Protein AF-A0A922VL59-F1 (afdb_monomer)

pLDDT: mean 87.84, std 12.14, range [37.62, 98.38]

Mean predicted aligned error: 6.05 Å

Sequence (144 aa):
MHRRPVGRARLLAGLAAVVIVAGSLLRWWSVGGRNGLPALSGNAFDGFGILVFFVALATVALITLPYATDRPVRADRWPAYAILAGTGWFAFIIRIVDLAALRAFQFDQPTEIFTSGPGLWVTGIGLVMLARAAYDVFREPPVR

Radius of gyration: 17.92 Å; Cα contacts (8 Å, |Δi|>4): 200; chains: 1; bounding box: 39×24×57 Å

Nearest PDB structures (foldseek):
  3x29-assembly2_C  TM=6.038E-01  e=2.897E-02  Mus musculus
  5b2g-assembly3_E  TM=4.962E-01  e=2.170E-01  Tequatrovirus T4
  5h5m-assembly1_A  TM=2.888E-01  e=7.463E+00  Caenorhabditis elegans
  3d24-assembly2_A  TM=1.803E-01  e=3.299E+00  Homo sapiens

Secondary structure (DSSP, 8-state):
-------HHHHHHHHHHHHHHHHHHS--EEE--STTPPPEEE-TTSGGGHHHHHHHHHHHHHHHHHHH-SS--TTSSHHHHHHHHHHHHHHHHHHHHHHHHTT----SSTTHHHHS-HHHHHHHHHHHHHHHHHHHHHHSPP--

Foldseek 3Di:
DPDDPQPPLLVLLLVLLVLLLVLQPDWAFWDDPPPPDDIDTDGLPPPLSVQLNVLSVVSVCLSCVPVVDPDDDPCVALVVLVVSLVSNVVSLVVVVVVCVVVVRPDDPDPCVNCVRGVSSVSNVVSSVSSNVSSVVRVPDPPDD

Solvent-accessible surface area (backbone atoms only — not comparable to full-atom values): 7610 Å² total; per-residue (Å²): 134,85,75,78,76,80,50,71,35,54,52,41,32,48,51,13,23,53,36,22,45,54,12,34,75,30,45,40,37,45,44,73,55,56,96,86,41,77,62,47,69,44,33,23,72,63,68,56,28,38,52,35,44,51,34,21,52,51,45,49,50,50,69,46,45,65,80,75,41,102,56,92,57,81,66,75,38,35,67,49,42,43,49,40,32,51,53,27,50,51,30,46,50,51,35,51,52,51,40,53,74,71,57,42,79,74,65,96,48,86,68,43,65,59,73,48,15,45,10,50,55,39,27,50,53,12,48,52,38,27,42,49,17,18,53,46,45,60,68,50,76,82,85,124

Structure (mmCIF, N/CA/C/O backbone):
data_AF-A0A922VL59-F1
#
_entry.id   AF-A0A922VL59-F1
#
loop_
_atom_site.group_PDB
_atom_site.id
_atom_site.type_symbol
_atom_site.label_atom_id
_atom_site.label_alt_id
_atom_site.label_comp_id
_atom_site.label_asym_id
_atom_site.label_entity_id
_atom_site.label_seq_id
_atom_site.pdbx_PDB_ins_code
_atom_site.Cartn_x
_atom_site.Cartn_y
_atom_site.Cartn_z
_atom_site.occupancy
_atom_site.B_iso_or_equiv
_atom_site.auth_seq_id
_atom_site.auth_comp_id
_atom_site.auth_asym_id
_atom_site.auth_atom_id
_atom_site.pdbx_PDB_model_num
ATOM 1 N N . MET A 1 1 ? 7.751 12.790 -31.982 1.00 40.81 1 MET A N 1
ATOM 2 C CA . MET A 1 1 ? 7.744 12.322 -30.577 1.00 40.81 1 MET A CA 1
ATOM 3 C C . MET A 1 1 ? 7.098 10.940 -30.506 1.00 40.81 1 MET A C 1
ATOM 5 O O . MET A 1 1 ? 5.881 10.845 -30.433 1.00 40.81 1 MET A O 1
ATOM 9 N N . HIS A 1 2 ? 7.882 9.863 -30.601 1.00 37.62 2 HIS A N 1
ATOM 10 C CA . HIS A 1 2 ? 7.368 8.501 -30.417 1.00 37.62 2 HIS A CA 1
ATOM 11 C C . HIS A 1 2 ? 7.293 8.220 -28.910 1.00 37.62 2 HIS A C 1
ATOM 13 O O . HIS A 1 2 ? 8.298 7.894 -28.280 1.00 37.62 2 HIS A O 1
ATOM 19 N N . ARG A 1 3 ? 6.114 8.424 -28.309 1.00 54.75 3 ARG A N 1
ATOM 20 C CA . ARG A 1 3 ? 5.861 8.024 -26.919 1.00 54.75 3 ARG A CA 1
ATOM 21 C C . ARG A 1 3 ? 5.964 6.500 -26.869 1.00 54.75 3 ARG A C 1
ATOM 23 O O . ARG A 1 3 ? 5.141 5.820 -27.475 1.00 54.75 3 ARG A O 1
ATOM 30 N N . ARG A 1 4 ? 6.989 5.960 -26.199 1.00 57.81 4 ARG A N 1
ATOM 31 C CA . ARG A 1 4 ? 7.049 4.517 -25.928 1.00 57.81 4 ARG A CA 1
ATOM 32 C C . ARG A 1 4 ? 5.774 4.140 -25.161 1.00 57.81 4 ARG A C 1
ATOM 34 O O . ARG A 1 4 ? 5.477 4.813 -24.173 1.00 57.81 4 ARG A O 1
ATOM 41 N N . PRO A 1 5 ? 5.001 3.138 -25.611 1.00 63.56 5 PRO A N 1
ATOM 42 C CA . PRO A 1 5 ? 3.785 2.744 -24.916 1.00 63.56 5 PRO A CA 1
ATOM 43 C C . PRO A 1 5 ? 4.135 2.317 -23.490 1.00 63.56 5 PRO A C 1
ATOM 45 O O . PRO A 1 5 ? 5.126 1.616 -23.264 1.00 63.56 5 PRO A O 1
ATOM 48 N N . VAL A 1 6 ? 3.336 2.767 -22.520 1.00 65.81 6 VAL A N 1
ATOM 49 C CA . VAL A 1 6 ? 3.480 2.344 -21.126 1.00 65.81 6 VAL A CA 1
ATOM 50 C C . VAL A 1 6 ? 3.250 0.831 -21.105 1.00 65.81 6 VAL A C 1
ATOM 52 O O . VAL A 1 6 ? 2.158 0.368 -21.434 1.00 65.81 6 VAL A O 1
ATOM 55 N N . GLY A 1 7 ? 4.280 0.054 -20.763 1.00 79.19 7 GLY A N 1
ATOM 56 C CA . GLY A 1 7 ? 4.149 -1.395 -20.625 1.00 79.19 7 GLY A CA 1
ATOM 57 C C . GLY A 1 7 ? 3.063 -1.742 -19.605 1.00 79.19 7 GLY A C 1
ATOM 58 O O . GLY A 1 7 ? 2.897 -1.041 -18.602 1.00 79.19 7 GLY A O 1
ATOM 59 N N . ARG A 1 8 ? 2.322 -2.830 -19.846 1.00 85.31 8 ARG A N 1
ATOM 60 C CA . ARG A 1 8 ? 1.225 -3.283 -18.971 1.00 85.31 8 ARG A CA 1
ATOM 61 C C . ARG A 1 8 ? 1.664 -3.399 -17.505 1.00 85.31 8 ARG A C 1
ATOM 63 O O . ARG A 1 8 ? 0.891 -3.048 -16.617 1.00 85.31 8 ARG A O 1
ATOM 70 N N . ALA A 1 9 ? 2.904 -3.824 -17.257 1.00 87.31 9 ALA A N 1
ATOM 71 C CA . ALA A 1 9 ? 3.461 -3.937 -15.913 1.00 87.31 9 ALA A CA 1
ATOM 72 C C . ALA A 1 9 ? 3.592 -2.572 -15.207 1.00 87.31 9 ALA A C 1
ATOM 74 O O . ALA A 1 9 ? 3.216 -2.439 -14.043 1.00 87.31 9 ALA A O 1
ATOM 75 N N . ARG A 1 10 ? 4.028 -1.523 -15.922 1.00 89.44 10 ARG A N 1
ATOM 76 C CA . ARG A 1 10 ? 4.120 -0.157 -15.373 1.00 89.44 10 ARG A CA 1
ATOM 77 C C . ARG A 1 10 ? 2.745 0.462 -15.110 1.00 89.44 10 ARG A C 1
ATOM 79 O O . ARG A 1 10 ? 2.592 1.188 -14.132 1.00 89.44 10 ARG A O 1
ATOM 86 N N . LEU A 1 11 ? 1.736 0.146 -15.928 1.00 91.56 11 LEU A N 1
ATOM 87 C CA . LEU A 1 11 ? 0.349 0.546 -15.648 1.00 91.56 11 LEU A CA 1
ATOM 88 C C . LEU A 1 11 ? -0.173 -0.103 -14.362 1.00 91.56 11 LEU A C 1
ATOM 90 O O . LEU A 1 11 ? -0.781 0.581 -13.541 1.00 91.56 11 LEU A O 1
ATOM 94 N N . LEU A 1 12 ? 0.105 -1.395 -14.157 1.00 94.44 12 LEU A N 1
ATOM 95 C CA . LEU A 1 12 ? -0.262 -2.085 -12.921 1.00 94.44 12 LEU A CA 1
ATOM 96 C C . LEU A 1 12 ? 0.453 -1.485 -11.703 1.00 94.44 12 LEU A C 1
ATOM 98 O O . LEU A 1 12 ? -0.190 -1.287 -10.677 1.00 94.44 12 LEU A O 1
ATOM 102 N N . ALA A 1 13 ? 1.740 -1.140 -11.820 1.00 94.00 13 ALA A N 1
ATOM 103 C CA . ALA A 1 13 ? 2.484 -0.455 -10.759 1.00 94.00 13 ALA A CA 1
ATOM 104 C C . ALA A 1 13 ? 1.888 0.926 -10.428 1.00 94.00 13 ALA A C 1
ATOM 106 O O . ALA A 1 13 ? 1.747 1.275 -9.258 1.00 94.00 13 ALA A O 1
ATOM 107 N N . GLY A 1 14 ? 1.485 1.696 -11.444 1.00 95.44 14 GLY A N 1
ATOM 108 C CA . GLY A 1 14 ? 0.796 2.974 -11.247 1.00 95.44 14 GLY A CA 1
ATOM 109 C C . GLY A 1 14 ? -0.551 2.812 -10.54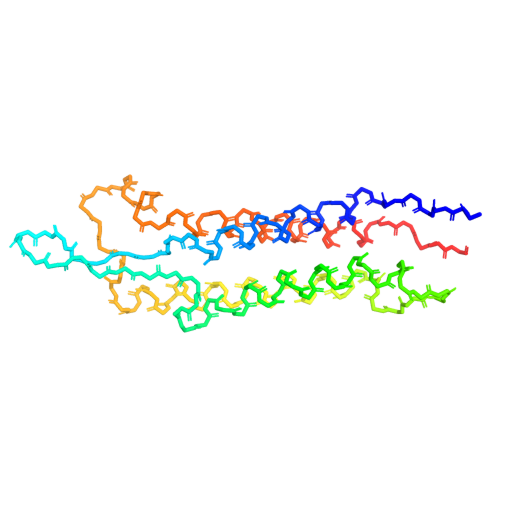5 1.00 95.44 14 GLY A C 1
ATOM 110 O O . GLY A 1 14 ? -0.836 3.528 -9.587 1.00 95.44 14 GLY A O 1
ATOM 111 N N . LEU A 1 15 ? -1.353 1.827 -10.959 1.00 97.19 15 LEU A N 1
ATOM 112 C CA . LEU A 1 15 ? -2.622 1.517 -10.301 1.00 97.19 15 LEU A CA 1
ATOM 113 C C . LEU A 1 15 ? -2.402 1.063 -8.850 1.00 97.19 15 LEU A C 1
ATOM 115 O O . LEU A 1 15 ? -3.107 1.520 -7.955 1.00 97.19 15 LEU A O 1
ATOM 119 N N . ALA A 1 16 ? -1.393 0.224 -8.606 1.00 97.25 16 ALA A N 1
ATOM 120 C CA . ALA A 1 16 ? -1.000 -0.198 -7.267 1.00 97.25 16 ALA A CA 1
ATOM 121 C C . ALA A 1 16 ? -0.662 1.006 -6.378 1.00 97.25 16 ALA A C 1
ATOM 123 O O . ALA A 1 16 ? -1.159 1.095 -5.260 1.00 97.25 16 ALA A O 1
ATOM 124 N N . ALA A 1 17 ? 0.114 1.968 -6.888 1.00 97.69 17 ALA A N 1
ATOM 125 C CA . ALA A 1 17 ? 0.453 3.176 -6.145 1.00 97.69 17 ALA A CA 1
ATOM 126 C C . ALA A 1 17 ? -0.789 4.007 -5.778 1.00 97.69 17 ALA A C 1
ATOM 128 O O . ALA A 1 17 ? -0.911 4.440 -4.635 1.00 97.69 17 ALA A O 1
ATOM 129 N N . VAL A 1 18 ? -1.742 4.174 -6.703 1.00 98.00 18 VAL A N 1
ATOM 130 C CA . VAL A 1 18 ? -3.016 4.868 -6.424 1.00 98.00 18 VAL A CA 1
ATOM 131 C C . VAL A 1 18 ? -3.811 4.149 -5.334 1.00 98.00 18 VAL A C 1
ATOM 133 O O . VAL A 1 18 ? -4.294 4.791 -4.402 1.00 98.00 18 VAL A O 1
ATOM 136 N N . VAL A 1 19 ? -3.914 2.820 -5.417 1.00 98.25 19 VAL A N 1
ATOM 137 C CA . VAL A 1 19 ? -4.618 2.004 -4.418 1.00 98.25 19 VAL A CA 1
ATOM 138 C C . VAL A 1 19 ? -3.947 2.118 -3.047 1.00 98.25 19 VAL A C 1
ATOM 140 O O . VAL A 1 19 ? -4.638 2.311 -2.051 1.00 98.25 19 VAL A O 1
ATOM 143 N N . ILE A 1 20 ? -2.614 2.072 -2.982 1.00 98.38 20 ILE A N 1
ATOM 144 C CA . ILE A 1 20 ? -1.869 2.245 -1.729 1.00 98.38 20 ILE A CA 1
ATOM 145 C C . ILE A 1 20 ? -2.107 3.637 -1.140 1.00 98.38 20 ILE A C 1
ATOM 147 O O . ILE A 1 20 ? -2.378 3.746 0.054 1.00 98.38 20 ILE A O 1
ATOM 151 N N . VAL A 1 21 ? -2.041 4.701 -1.948 1.00 98.12 21 VAL A N 1
ATOM 152 C CA . VAL A 1 21 ? -2.323 6.069 -1.482 1.00 98.12 21 VAL A CA 1
ATOM 153 C C . VAL A 1 21 ? -3.736 6.154 -0.914 1.00 98.12 21 VAL A C 1
ATOM 155 O O . VAL A 1 21 ? -3.899 6.601 0.219 1.00 98.12 21 VAL A O 1
ATOM 158 N N . ALA A 1 22 ? -4.743 5.664 -1.642 1.00 97.88 22 ALA A N 1
ATOM 159 C CA . ALA A 1 22 ? -6.121 5.642 -1.161 1.00 97.88 22 ALA A CA 1
ATOM 160 C C . ALA A 1 22 ? -6.243 4.868 0.163 1.00 97.88 22 ALA A C 1
ATOM 162 O O . ALA A 1 22 ? -6.793 5.384 1.133 1.00 97.88 22 ALA A O 1
ATOM 163 N N . GLY A 1 23 ? -5.655 3.671 0.240 1.00 97.06 23 GLY A N 1
ATOM 164 C CA . GLY A 1 23 ? -5.616 2.863 1.458 1.00 97.06 23 GLY A CA 1
ATOM 165 C C . GLY A 1 23 ? -4.900 3.545 2.624 1.00 97.06 23 GLY A C 1
ATOM 166 O O . GLY A 1 23 ? -5.299 3.354 3.769 1.00 97.06 23 GLY A O 1
ATOM 167 N N . SER A 1 24 ? -3.900 4.385 2.350 1.00 97.19 24 SER A N 1
ATOM 168 C CA . SER A 1 24 ? -3.121 5.092 3.375 1.00 97.19 24 SER A CA 1
ATOM 169 C C . SER A 1 24 ? -3.901 6.234 4.031 1.00 97.19 24 SER A C 1
ATOM 171 O O . SER A 1 24 ? -3.705 6.516 5.212 1.00 97.19 24 SER A O 1
ATOM 173 N N . LEU A 1 25 ? -4.797 6.878 3.275 1.00 96.62 25 LEU A N 1
ATOM 174 C CA . LEU A 1 25 ? -5.670 7.947 3.770 1.00 96.62 25 LEU A CA 1
ATOM 175 C C . LEU A 1 25 ? -6.848 7.404 4.591 1.00 96.62 25 LEU A C 1
ATOM 177 O O . LEU A 1 25 ? -7.359 8.090 5.478 1.00 96.62 25 LEU A O 1
ATOM 181 N N . LEU A 1 26 ? -7.290 6.182 4.286 1.00 95.62 26 LEU A N 1
ATOM 182 C CA . LEU A 1 26 ? -8.385 5.518 4.983 1.00 95.62 26 LEU A CA 1
ATOM 183 C C . LEU A 1 26 ? -7.989 5.102 6.403 1.00 95.62 26 LEU A C 1
ATOM 185 O O . LEU A 1 26 ? -6.819 4.938 6.735 1.00 95.62 26 LEU A O 1
ATOM 189 N N . ARG A 1 27 ? -8.997 4.876 7.247 1.00 94.19 27 ARG A N 1
ATOM 190 C CA . ARG A 1 27 ? -8.801 4.396 8.618 1.00 94.19 27 ARG A CA 1
ATOM 191 C C . ARG A 1 27 ? -8.153 3.009 8.623 1.00 94.19 27 ARG A C 1
ATOM 193 O O . ARG A 1 27 ? -8.647 2.093 7.967 1.00 94.19 27 ARG A O 1
ATOM 200 N N . TRP A 1 28 ? -7.068 2.857 9.376 1.00 93.75 28 TRP A N 1
ATOM 201 C CA . TRP A 1 28 ? -6.366 1.582 9.578 1.00 93.75 28 TRP A CA 1
ATOM 202 C C . TRP A 1 28 ? -6.794 0.899 10.868 1.00 93.75 28 TRP A C 1
ATOM 204 O O . TRP A 1 28 ? -6.835 -0.325 10.926 1.00 93.75 28 TRP A O 1
ATOM 214 N N . TRP A 1 29 ? -7.126 1.682 11.890 1.00 91.12 29 TRP A N 1
ATOM 215 C CA . TRP A 1 29 ? -7.534 1.162 13.184 1.00 91.12 29 TRP A CA 1
ATOM 216 C C . TRP A 1 29 ? -8.521 2.108 13.865 1.00 91.12 29 TRP A C 1
ATOM 218 O O . TRP A 1 29 ? -8.552 3.314 13.599 1.00 91.12 29 TRP A O 1
ATOM 228 N N . SER A 1 30 ? -9.327 1.542 14.757 1.00 88.62 30 SER A N 1
ATOM 229 C CA . SER A 1 30 ? -10.241 2.263 15.632 1.00 88.62 30 SER A CA 1
ATOM 230 C C . SER A 1 30 ? -10.323 1.515 16.956 1.00 88.62 30 SER A C 1
ATOM 232 O O . SER A 1 30 ? -10.482 0.299 16.942 1.00 88.62 30 SER A O 1
ATOM 234 N N . VAL A 1 31 ? -10.246 2.221 18.080 1.00 85.25 31 VAL A N 1
ATOM 235 C CA . VAL A 1 31 ? -10.427 1.667 19.428 1.00 85.25 31 VAL A CA 1
ATOM 236 C C . VAL A 1 31 ? -11.388 2.562 20.205 1.00 85.25 31 VAL A C 1
ATOM 238 O O . VAL A 1 31 ? -11.387 3.781 20.042 1.00 85.25 31 VAL A O 1
ATOM 241 N N . GLY A 1 32 ? -12.206 1.973 21.074 1.00 79.75 32 GLY A N 1
ATOM 242 C CA . GLY A 1 32 ? -13.214 2.713 21.833 1.00 79.75 32 GLY A CA 1
ATOM 243 C C . GLY A 1 32 ? -14.484 2.971 21.020 1.00 79.75 32 GLY A C 1
ATOM 244 O O . GLY A 1 32 ? -14.772 2.260 20.061 1.00 79.75 32 GLY A O 1
ATOM 245 N N . GLY A 1 33 ? -15.288 3.954 21.433 1.00 76.06 33 GLY A N 1
ATOM 246 C CA . GLY A 1 33 ? -16.622 4.183 20.857 1.00 76.06 33 GLY A CA 1
ATOM 247 C C . GLY A 1 33 ? -17.726 3.309 21.461 1.00 76.06 33 GLY A C 1
ATOM 248 O O . GLY A 1 33 ? -18.872 3.380 21.027 1.00 76.06 33 GLY A O 1
ATOM 249 N N . ARG A 1 34 ? -17.394 2.489 22.467 1.00 72.56 34 ARG A N 1
ATOM 250 C CA . ARG A 1 34 ? -18.332 1.641 23.216 1.00 72.56 34 ARG A CA 1
ATOM 251 C C . ARG A 1 34 ? -18.545 2.207 24.621 1.00 72.56 34 ARG A C 1
ATOM 253 O O . ARG A 1 34 ? -17.651 2.840 25.180 1.00 72.56 34 ARG A O 1
ATOM 260 N N . ASN A 1 35 ? -19.732 1.985 25.186 1.00 70.88 35 ASN A N 1
ATOM 261 C CA . ASN A 1 35 ? -20.115 2.418 26.540 1.00 70.88 35 ASN A CA 1
ATOM 262 C C . ASN A 1 35 ? -19.974 3.935 26.799 1.00 70.88 35 ASN A C 1
ATOM 264 O O . ASN A 1 35 ? -19.668 4.349 27.912 1.00 70.88 35 ASN A O 1
ATOM 268 N N . GLY A 1 36 ? -20.174 4.769 25.771 1.00 76.25 36 GLY A N 1
ATOM 269 C CA . GLY A 1 36 ? -20.109 6.234 25.884 1.00 76.25 36 GLY A CA 1
ATOM 270 C C . GLY A 1 36 ? -18.696 6.832 25.876 1.00 76.25 36 GLY A C 1
ATOM 271 O O . GLY A 1 36 ? -18.559 8.049 25.980 1.00 76.25 36 GLY A O 1
ATOM 272 N N . LEU A 1 37 ? -17.648 6.013 25.722 1.00 78.81 37 LEU A N 1
ATOM 273 C CA . LEU A 1 37 ? -16.275 6.497 25.563 1.00 78.81 37 LEU A CA 1
ATOM 274 C C . LEU A 1 37 ? -16.017 6.955 24.116 1.00 78.81 37 LEU A C 1
ATOM 276 O O . LEU A 1 37 ? -16.470 6.287 23.182 1.00 78.81 37 LEU A O 1
ATOM 280 N N . PRO A 1 38 ? -15.262 8.047 23.899 1.00 82.81 38 PRO A N 1
ATOM 281 C CA . PRO A 1 38 ? -14.935 8.520 22.558 1.00 82.81 38 PRO A CA 1
ATOM 282 C C . PRO A 1 38 ? -14.121 7.478 21.780 1.00 82.81 38 PRO A C 1
ATOM 284 O O . PRO A 1 38 ? -13.256 6.796 22.331 1.00 82.81 38 PRO A O 1
ATOM 287 N N . ALA A 1 39 ? -14.409 7.350 20.484 1.00 86.44 39 ALA A N 1
ATOM 288 C CA . ALA A 1 39 ? -13.642 6.494 19.588 1.00 86.44 39 ALA A CA 1
ATOM 289 C C . ALA A 1 39 ? -12.337 7.192 19.182 1.00 86.44 39 ALA A C 1
ATOM 291 O O . ALA A 1 39 ? -12.358 8.303 18.652 1.00 86.44 39 ALA A O 1
ATOM 292 N N . LEU A 1 40 ? -11.212 6.517 19.398 1.00 89.31 40 LEU A N 1
ATOM 293 C CA . LEU A 1 40 ? -9.918 6.881 18.835 1.00 89.31 40 LEU A CA 1
ATOM 294 C C . LEU A 1 40 ? -9.727 6.119 17.531 1.00 89.31 40 LEU A C 1
ATOM 296 O O . LEU A 1 40 ? -10.077 4.945 17.431 1.00 89.31 40 LEU A O 1
ATOM 300 N N . SER A 1 41 ? -9.181 6.780 16.520 1.00 91.19 41 SER A N 1
ATOM 301 C CA . SER A 1 41 ? -8.905 6.144 15.238 1.00 91.19 41 SER A CA 1
ATOM 302 C C . SER A 1 41 ? -7.716 6.789 14.561 1.00 91.19 41 SER A C 1
ATOM 304 O O . SER A 1 41 ? -7.446 7.967 14.791 1.00 91.19 41 SER A O 1
ATOM 306 N N . GLY A 1 42 ? -7.069 6.024 13.693 1.00 93.25 42 GLY A N 1
ATOM 307 C CA . GLY A 1 42 ? -5.888 6.464 12.973 1.00 93.25 42 GLY A CA 1
ATOM 308 C C . GLY A 1 42 ? -5.744 5.795 11.614 1.00 93.25 42 GLY A C 1
ATOM 309 O O . GLY A 1 42 ? -6.510 4.892 11.253 1.00 93.25 42 GLY A O 1
ATOM 310 N N . ASN A 1 43 ? -4.765 6.250 10.842 1.00 95.12 43 ASN A N 1
ATOM 311 C CA . ASN A 1 43 ? -4.492 5.778 9.482 1.00 95.12 43 ASN A CA 1
ATOM 312 C C . ASN A 1 43 ? -3.012 5.395 9.316 1.00 95.12 43 ASN A C 1
ATOM 314 O O . ASN A 1 43 ? -2.319 5.118 10.299 1.00 95.12 43 ASN A O 1
ATOM 318 N N . ALA A 1 44 ? -2.531 5.332 8.072 1.00 94.06 44 ALA A N 1
ATOM 319 C CA . ALA A 1 44 ? -1.149 4.963 7.787 1.00 94.06 44 ALA A CA 1
ATOM 320 C C . ALA A 1 44 ? -0.124 5.925 8.401 1.00 94.06 44 ALA A C 1
ATOM 322 O O . ALA A 1 44 ? 0.989 5.503 8.694 1.00 94.06 44 ALA A O 1
ATOM 323 N N . PHE A 1 45 ? -0.466 7.199 8.595 1.00 95.69 45 PHE A N 1
ATOM 324 C CA . PHE A 1 45 ? 0.493 8.213 9.044 1.00 95.69 45 PHE A CA 1
ATOM 325 C C . PHE A 1 45 ? 0.829 8.121 10.532 1.00 95.69 45 PHE A C 1
ATOM 327 O O . PHE A 1 45 ? 1.803 8.726 10.976 1.00 95.69 45 PHE A O 1
ATOM 334 N N . ASP A 1 46 ? 0.085 7.317 11.287 1.00 91.69 46 ASP A N 1
ATOM 335 C CA . ASP A 1 46 ? 0.429 7.009 12.665 1.00 91.69 46 ASP A CA 1
ATOM 336 C C . ASP A 1 46 ? 1.520 5.929 12.692 1.00 91.69 46 ASP A C 1
ATOM 338 O O . ASP A 1 46 ? 1.255 4.746 12.475 1.00 91.69 46 ASP A O 1
ATOM 342 N N . GLY A 1 47 ? 2.766 6.324 12.958 1.00 89.25 47 GLY A N 1
ATOM 343 C CA . GLY A 1 47 ? 3.899 5.406 13.121 1.00 89.25 47 GLY A CA 1
ATOM 344 C C . GLY A 1 47 ? 4.468 4.870 11.801 1.00 89.25 47 GLY A C 1
ATOM 345 O O . GLY A 1 47 ? 4.636 5.605 10.831 1.00 89.25 47 GLY A O 1
ATOM 346 N N . PHE A 1 48 ? 4.808 3.577 11.757 1.00 89.81 48 PHE A N 1
ATOM 347 C CA . PHE A 1 48 ? 5.532 2.973 10.624 1.00 89.81 48 PHE A CA 1
ATOM 348 C C . PHE A 1 48 ? 4.709 2.809 9.335 1.00 89.81 48 PHE A C 1
ATOM 350 O O . PHE A 1 48 ? 5.289 2.549 8.278 1.00 89.81 48 PHE A O 1
ATOM 357 N N . GLY A 1 49 ? 3.384 2.990 9.379 1.00 90.38 49 GLY A N 1
ATOM 358 C CA . GLY A 1 49 ? 2.529 2.878 8.190 1.00 90.38 49 GLY A CA 1
ATOM 359 C C . GLY A 1 49 ? 2.876 3.895 7.092 1.00 90.38 49 GLY A C 1
ATOM 360 O O . GLY A 1 49 ? 2.691 3.607 5.909 1.00 90.38 49 GLY A O 1
ATOM 361 N N . ILE A 1 50 ? 3.476 5.036 7.455 1.00 96.56 50 ILE A N 1
ATOM 362 C CA . ILE A 1 50 ? 3.858 6.108 6.526 1.00 96.56 50 ILE A CA 1
ATOM 363 C C . ILE A 1 50 ? 4.860 5.639 5.465 1.00 96.56 50 ILE A C 1
ATOM 365 O O . ILE A 1 50 ? 4.877 6.144 4.343 1.00 96.56 50 ILE A O 1
ATOM 369 N N . LEU A 1 51 ? 5.672 4.629 5.782 1.00 97.25 51 LEU A N 1
ATOM 370 C CA . LEU A 1 51 ? 6.629 4.061 4.835 1.00 97.25 51 LEU A CA 1
ATOM 371 C C . LEU A 1 51 ? 5.928 3.444 3.621 1.00 97.25 51 LEU A C 1
ATOM 373 O O . LEU A 1 51 ? 6.451 3.517 2.512 1.00 97.25 51 LEU A O 1
ATOM 377 N N . VAL A 1 52 ? 4.724 2.895 3.799 1.00 97.06 52 VAL A N 1
ATOM 378 C CA . VAL A 1 52 ? 3.939 2.324 2.698 1.00 97.06 52 VAL A CA 1
ATOM 379 C C . VAL A 1 52 ? 3.453 3.426 1.748 1.00 97.06 52 VAL A C 1
ATOM 381 O O . VAL A 1 52 ? 3.493 3.262 0.527 1.00 97.06 52 VAL A O 1
ATOM 384 N N . PHE A 1 53 ? 3.101 4.596 2.288 1.00 97.56 53 PHE A N 1
ATOM 385 C CA . PHE A 1 53 ? 2.796 5.783 1.490 1.00 97.56 53 PHE A CA 1
ATOM 386 C C . PHE A 1 53 ? 4.024 6.273 0.705 1.00 97.56 53 PHE A C 1
ATOM 388 O O . PHE A 1 53 ? 3.926 6.527 -0.496 1.00 97.56 53 PHE A O 1
ATOM 395 N N . PHE A 1 54 ? 5.206 6.325 1.330 1.00 98.12 54 PHE A N 1
ATOM 396 C CA . PHE A 1 54 ? 6.441 6.675 0.619 1.00 98.12 54 PHE A CA 1
ATOM 397 C C . PHE A 1 54 ? 6.807 5.671 -0.476 1.00 98.12 54 PHE A C 1
ATOM 399 O O . PHE A 1 54 ? 7.275 6.080 -1.536 1.00 98.12 54 PHE A O 1
ATOM 406 N N . VAL A 1 55 ? 6.544 4.378 -0.274 1.00 98.06 55 VAL A N 1
AT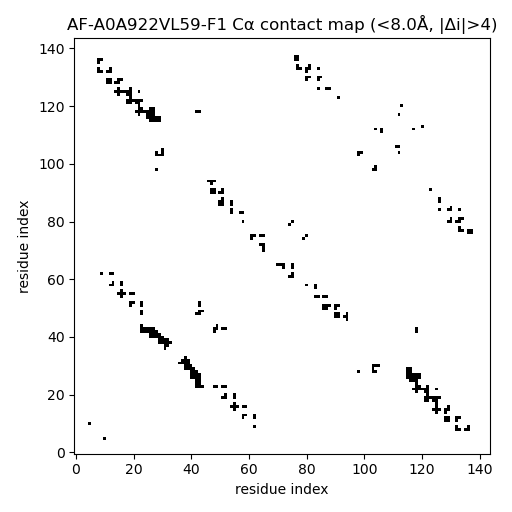OM 407 C CA . VAL A 1 55 ? 6.705 3.354 -1.316 1.00 98.06 55 VAL A CA 1
ATOM 408 C C . VAL A 1 55 ? 5.796 3.637 -2.514 1.00 98.06 55 VAL A C 1
ATOM 410 O O . VAL A 1 55 ? 6.244 3.526 -3.658 1.00 98.06 55 VAL A O 1
ATOM 413 N N . ALA A 1 56 ? 4.549 4.054 -2.287 1.00 97.69 56 ALA A N 1
ATOM 414 C CA . ALA A 1 56 ? 3.655 4.444 -3.375 1.00 97.69 56 ALA A CA 1
ATOM 415 C C . ALA A 1 56 ? 4.173 5.677 -4.128 1.00 97.69 56 ALA A C 1
ATOM 417 O O . ALA A 1 56 ? 4.232 5.657 -5.357 1.00 97.69 56 ALA A O 1
ATOM 418 N N . LEU A 1 57 ? 4.627 6.712 -3.415 1.00 97.38 57 LEU A N 1
ATOM 419 C CA . LEU A 1 57 ? 5.224 7.897 -4.040 1.00 97.38 57 LEU A CA 1
ATOM 420 C C . LEU A 1 57 ? 6.488 7.558 -4.836 1.00 97.38 57 LEU A C 1
ATOM 422 O O . LEU A 1 57 ? 6.641 8.005 -5.971 1.00 97.38 57 LEU A O 1
ATOM 426 N N . ALA A 1 58 ? 7.367 6.725 -4.279 1.00 96.44 58 ALA A N 1
ATOM 427 C CA . ALA A 1 58 ? 8.561 6.251 -4.964 1.00 96.44 58 ALA A CA 1
ATOM 428 C C . ALA A 1 58 ? 8.208 5.421 -6.206 1.00 96.44 58 ALA A C 1
ATOM 430 O O . ALA A 1 58 ? 8.876 5.541 -7.229 1.00 96.44 58 ALA A O 1
ATOM 431 N N . THR A 1 59 ? 7.126 4.639 -6.159 1.00 95.38 59 THR A N 1
ATOM 432 C CA . THR A 1 59 ? 6.612 3.907 -7.325 1.00 95.38 59 THR A CA 1
ATOM 433 C C . THR A 1 59 ? 6.136 4.872 -8.411 1.00 95.38 59 THR A C 1
ATOM 435 O O . THR A 1 59 ? 6.508 4.702 -9.570 1.00 95.38 59 THR A O 1
ATOM 438 N N . VAL A 1 60 ? 5.379 5.920 -8.056 1.00 94.19 60 VAL A N 1
ATOM 439 C CA . VAL A 1 60 ? 4.961 6.975 -9.002 1.00 94.19 60 VAL A CA 1
ATOM 440 C C . VAL A 1 60 ? 6.177 7.684 -9.605 1.00 94.19 60 VAL A C 1
ATOM 442 O O . VAL A 1 60 ? 6.246 7.889 -10.819 1.00 94.19 60 VAL A O 1
ATOM 445 N N . ALA A 1 61 ? 7.172 8.018 -8.785 1.00 92.06 61 ALA A N 1
ATOM 446 C CA . ALA A 1 61 ? 8.414 8.614 -9.263 1.00 92.06 61 ALA A CA 1
ATOM 447 C C . ALA A 1 61 ? 9.137 7.673 -10.241 1.00 92.06 61 ALA A C 1
ATOM 449 O O . ALA A 1 61 ? 9.570 8.098 -11.308 1.00 92.06 61 ALA A O 1
ATOM 450 N N . LEU A 1 62 ? 9.198 6.377 -9.930 1.00 90.38 62 LEU A N 1
ATOM 451 C CA . LEU A 1 62 ? 9.874 5.386 -10.758 1.00 90.38 62 LEU A CA 1
ATOM 452 C C . LEU A 1 62 ? 9.213 5.215 -12.130 1.00 90.38 62 LEU A C 1
ATOM 454 O O . LEU A 1 62 ? 9.916 5.177 -13.137 1.00 90.38 62 LEU A O 1
ATOM 458 N N . ILE A 1 63 ? 7.878 5.164 -12.189 1.00 89.44 63 ILE A N 1
ATOM 459 C CA . ILE A 1 63 ? 7.154 5.024 -13.464 1.00 89.44 63 ILE A CA 1
ATOM 460 C C . ILE A 1 63 ? 7.187 6.301 -14.309 1.00 89.44 63 ILE A C 1
ATOM 462 O O . ILE A 1 63 ? 7.062 6.221 -15.530 1.00 89.44 63 ILE A O 1
ATOM 466 N N . THR A 1 64 ? 7.328 7.475 -13.685 1.00 87.44 64 THR A N 1
ATOM 467 C CA . THR A 1 64 ? 7.387 8.766 -14.393 1.00 87.44 64 THR A CA 1
ATOM 468 C C . THR A 1 64 ? 8.800 9.088 -14.883 1.00 87.44 64 THR A C 1
ATOM 470 O O . THR A 1 64 ? 8.951 9.780 -15.889 1.00 87.44 64 THR A O 1
ATOM 473 N N . LEU A 1 65 ? 9.830 8.523 -14.247 1.00 85.31 65 LEU A N 1
ATOM 474 C CA . LEU A 1 65 ? 11.241 8.770 -14.546 1.00 85.31 65 LEU A CA 1
ATOM 475 C C . LEU A 1 65 ? 11.630 8.588 -16.029 1.00 85.31 65 LEU A C 1
ATOM 477 O O . LEU A 1 65 ? 12.287 9.481 -16.564 1.00 85.31 65 LEU A O 1
ATOM 481 N N . PRO A 1 66 ? 11.202 7.527 -16.748 1.00 78.69 66 PRO A N 1
ATOM 482 C CA . PRO A 1 66 ? 11.534 7.351 -18.165 1.00 78.69 66 PRO A CA 1
ATOM 483 C C . PRO A 1 66 ? 10.939 8.429 -19.077 1.00 78.69 66 PRO A C 1
ATOM 485 O O . PRO A 1 66 ? 11.421 8.614 -20.189 1.00 78.69 66 PRO A O 1
ATOM 488 N N . TYR A 1 67 ? 9.885 9.119 -18.635 1.00 77.19 67 TYR A N 1
ATOM 489 C CA . TYR A 1 67 ? 9.264 10.214 -19.384 1.00 77.19 67 TYR A CA 1
ATOM 490 C C . TYR A 1 67 ? 9.924 11.564 -19.101 1.00 77.19 67 TYR A C 1
ATOM 492 O O . TYR A 1 67 ? 9.744 12.496 -19.879 1.00 77.19 67 TYR A O 1
ATOM 500 N N . ALA A 1 68 ? 10.677 11.671 -18.005 1.00 82.19 68 ALA A N 1
ATOM 501 C CA . ALA A 1 68 ? 11.368 12.890 -17.603 1.00 82.19 68 ALA A CA 1
ATOM 502 C C . ALA A 1 68 ? 12.796 12.994 -18.167 1.00 82.19 68 ALA A C 1
ATOM 504 O O . ALA A 1 68 ? 13.412 14.053 -18.072 1.00 82.19 68 ALA A O 1
ATOM 505 N N . THR A 1 69 ? 13.346 11.911 -18.727 1.00 79.31 69 THR A N 1
ATOM 506 C CA . THR A 1 69 ? 14.739 11.868 -19.194 1.00 79.31 69 THR A CA 1
ATOM 507 C C . THR A 1 69 ? 14.849 11.278 -20.596 1.00 79.31 69 THR A C 1
ATOM 509 O O . THR A 1 69 ? 14.255 10.239 -20.870 1.00 79.31 69 THR A O 1
ATOM 512 N N . ASP A 1 70 ? 15.711 11.842 -21.444 1.00 72.06 70 ASP A N 1
ATOM 513 C CA . ASP A 1 70 ? 15.976 11.318 -22.796 1.00 72.06 70 ASP A CA 1
ATOM 514 C C . ASP A 1 70 ? 16.833 10.034 -22.821 1.00 72.06 70 ASP A C 1
ATOM 516 O O . ASP A 1 70 ? 17.049 9.437 -23.877 1.00 72.06 70 ASP A O 1
ATOM 520 N N . ARG A 1 71 ? 17.357 9.593 -21.667 1.00 67.75 71 ARG A N 1
ATOM 521 C CA . ARG A 1 71 ? 18.270 8.444 -21.550 1.00 67.75 71 ARG A CA 1
ATOM 522 C C . ARG A 1 71 ? 17.636 7.302 -20.751 1.00 67.75 71 ARG A C 1
ATOM 524 O O . ARG A 1 71 ? 16.907 7.556 -19.800 1.00 67.75 71 ARG A O 1
ATOM 531 N N . PRO A 1 72 ? 17.938 6.030 -21.071 1.00 65.06 72 PRO A N 1
ATOM 532 C CA . PRO A 1 72 ? 17.430 4.900 -20.301 1.00 65.06 72 PRO A CA 1
ATOM 533 C C . PRO A 1 72 ? 17.988 4.922 -18.870 1.00 65.06 72 PRO A C 1
ATOM 535 O O . PRO A 1 72 ? 19.200 4.838 -18.660 1.00 65.06 72 PRO A O 1
ATOM 538 N N . VAL A 1 73 ? 17.101 5.008 -17.877 1.00 72.31 73 VAL A N 1
ATOM 539 C CA . VAL A 1 73 ? 17.486 5.066 -16.463 1.00 72.31 73 VAL A CA 1
ATOM 540 C C . VAL A 1 73 ? 17.593 3.658 -15.882 1.00 72.31 73 VAL A C 1
ATOM 542 O O . VAL A 1 73 ? 16.655 2.869 -15.950 1.00 72.31 73 VAL A O 1
ATOM 545 N N . ARG A 1 74 ? 18.740 3.332 -15.268 1.00 66.25 74 ARG A N 1
ATOM 546 C CA . ARG A 1 74 ? 18.987 2.011 -14.650 1.00 66.25 74 ARG A CA 1
ATOM 547 C C . ARG A 1 74 ? 18.006 1.662 -13.529 1.00 66.25 74 ARG A C 1
ATOM 549 O O . ARG A 1 74 ? 17.815 0.478 -13.272 1.00 66.25 74 ARG A O 1
ATOM 556 N N . ALA A 1 75 ? 17.427 2.668 -12.874 1.00 69.69 75 ALA A N 1
ATOM 557 C CA . ALA A 1 75 ? 16.463 2.476 -11.799 1.00 69.69 75 ALA A CA 1
ATOM 558 C C . ALA A 1 75 ? 15.153 1.846 -12.293 1.00 69.69 75 ALA A C 1
ATOM 560 O O . ALA A 1 75 ? 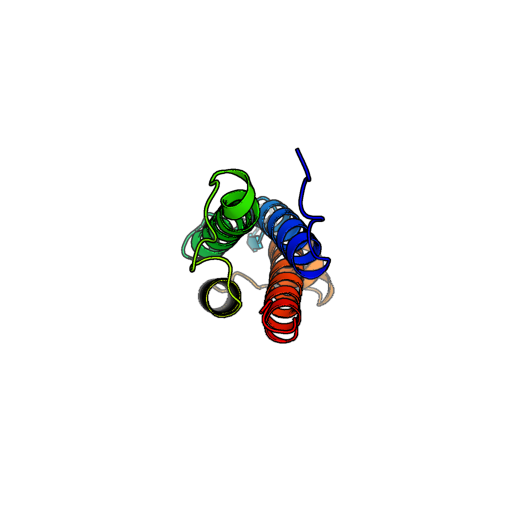14.562 1.072 -11.557 1.00 69.69 75 ALA A O 1
ATOM 561 N N . ASP A 1 76 ? 14.728 2.078 -13.539 1.00 73.38 76 ASP A N 1
ATOM 562 C CA . ASP A 1 76 ? 13.494 1.504 -14.101 1.00 73.38 76 ASP A CA 1
ATOM 563 C C . ASP A 1 76 ? 13.697 0.044 -14.555 1.00 73.38 76 ASP A C 1
ATOM 565 O O . ASP A 1 76 ? 13.477 -0.343 -15.701 1.00 73.38 76 ASP A O 1
ATOM 569 N N . ARG A 1 77 ? 14.211 -0.775 -13.637 1.00 82.50 77 ARG A N 1
ATOM 570 C CA . ARG A 1 77 ? 14.425 -2.212 -13.791 1.00 82.50 77 ARG A CA 1
ATOM 571 C C . ARG A 1 77 ? 13.702 -2.945 -12.675 1.00 82.50 77 ARG A C 1
ATOM 573 O O . ARG A 1 77 ? 13.477 -2.392 -11.599 1.00 82.50 77 ARG A O 1
ATOM 580 N N . TRP A 1 78 ? 13.423 -4.226 -12.907 1.00 87.62 78 TRP A N 1
ATOM 581 C CA . TRP A 1 78 ? 12.738 -5.090 -11.945 1.00 87.62 78 TRP A CA 1
ATOM 582 C C . TRP A 1 78 ? 13.271 -5.011 -10.496 1.00 87.62 78 TRP A C 1
ATOM 584 O O . TRP A 1 78 ? 12.430 -5.030 -9.597 1.00 87.62 78 TRP A O 1
ATOM 594 N N . PRO A 1 79 ? 14.589 -4.846 -10.209 1.00 91.19 79 PRO A N 1
ATOM 595 C CA . PRO A 1 79 ? 15.061 -4.803 -8.828 1.00 91.19 79 PRO A CA 1
ATOM 596 C C . PRO A 1 79 ? 14.507 -3.609 -8.052 1.00 91.19 79 PRO A C 1
ATOM 598 O O . PRO A 1 79 ? 14.235 -3.745 -6.868 1.00 91.19 79 PRO A O 1
ATOM 601 N N . ALA A 1 80 ? 14.293 -2.455 -8.694 1.00 92.31 80 ALA A N 1
ATOM 602 C CA . ALA A 1 80 ? 13.745 -1.289 -8.007 1.00 92.31 80 ALA A CA 1
ATOM 603 C C . ALA A 1 80 ? 12.291 -1.524 -7.581 1.00 92.31 80 ALA A C 1
ATOM 605 O O . ALA A 1 80 ? 11.947 -1.284 -6.427 1.00 92.31 80 ALA A O 1
ATOM 606 N N . TYR A 1 81 ? 11.460 -2.076 -8.470 1.00 92.75 81 TYR A N 1
ATOM 607 C CA . TYR A 1 81 ? 10.085 -2.453 -8.131 1.00 92.75 81 TYR A CA 1
ATOM 608 C C . TYR A 1 81 ? 10.046 -3.545 -7.052 1.00 92.75 81 TYR A C 1
ATOM 610 O O . TYR A 1 81 ? 9.211 -3.484 -6.153 1.00 92.75 81 TYR A O 1
ATOM 618 N N . ALA A 1 82 ? 10.966 -4.515 -7.098 1.00 94.94 82 ALA A N 1
ATOM 619 C CA . ALA A 1 82 ? 11.066 -5.569 -6.089 1.00 94.94 82 ALA A CA 1
ATOM 620 C C . ALA A 1 82 ? 11.490 -5.027 -4.715 1.00 94.94 82 ALA A C 1
ATOM 622 O O . ALA A 1 82 ? 10.907 -5.417 -3.706 1.00 94.94 82 ALA A O 1
ATOM 623 N N . ILE A 1 83 ? 12.455 -4.101 -4.670 1.00 96.12 83 ILE A N 1
ATOM 624 C CA . ILE A 1 83 ? 12.864 -3.417 -3.437 1.00 96.12 83 ILE A CA 1
ATOM 625 C C . ILE A 1 83 ? 11.680 -2.635 -2.867 1.00 96.12 83 ILE A C 1
ATOM 627 O O . ILE A 1 83 ? 11.359 -2.809 -1.698 1.00 96.12 83 ILE A O 1
ATOM 631 N N . LEU A 1 84 ? 10.979 -1.847 -3.689 1.00 96.56 84 LEU A N 1
ATOM 632 C CA . LEU A 1 84 ? 9.797 -1.097 -3.254 1.00 96.56 84 LEU A CA 1
ATOM 633 C C . LEU A 1 84 ? 8.694 -2.015 -2.713 1.00 96.56 84 LEU A C 1
ATOM 635 O O . LEU A 1 84 ? 8.160 -1.755 -1.636 1.00 96.56 84 LEU A O 1
ATOM 639 N N . ALA A 1 85 ? 8.390 -3.114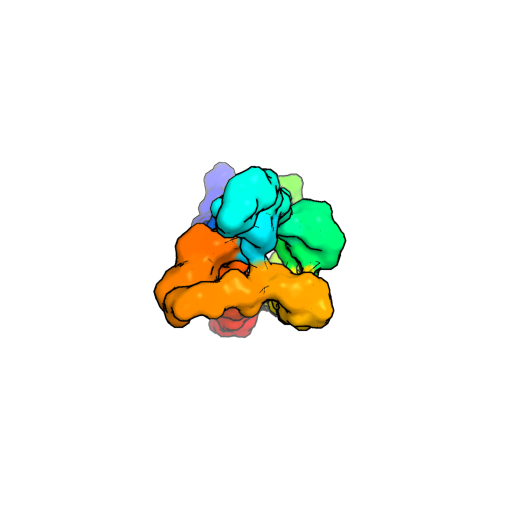 -3.409 1.00 96.88 85 ALA A N 1
ATOM 640 C CA . ALA A 1 85 ? 7.421 -4.102 -2.943 1.00 96.88 85 ALA A CA 1
ATOM 641 C C . ALA A 1 85 ? 7.852 -4.737 -1.609 1.00 96.88 85 ALA A C 1
ATOM 643 O O . ALA A 1 85 ? 7.044 -4.828 -0.686 1.00 96.88 85 ALA A O 1
ATOM 644 N N . GLY A 1 86 ? 9.122 -5.133 -1.487 1.00 97.62 86 GLY A N 1
ATOM 645 C CA . GLY A 1 86 ? 9.679 -5.717 -0.268 1.00 97.62 86 GLY A CA 1
ATOM 646 C C . GLY A 1 86 ? 9.642 -4.749 0.914 1.00 97.62 86 GLY A C 1
ATOM 647 O O . GLY A 1 86 ? 9.152 -5.105 1.982 1.00 97.62 86 GLY A O 1
ATOM 648 N N . THR A 1 87 ? 10.084 -3.504 0.716 1.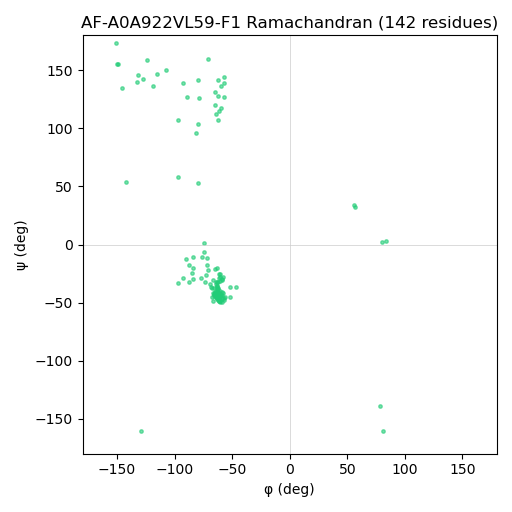00 97.69 87 THR A N 1
ATOM 649 C CA . THR A 1 87 ? 10.023 -2.446 1.733 1.00 97.69 87 THR A CA 1
ATOM 650 C C . THR A 1 87 ? 8.582 -2.141 2.138 1.00 97.69 87 THR A C 1
ATOM 652 O O . THR A 1 87 ? 8.304 -2.011 3.329 1.00 97.69 87 THR A O 1
ATOM 655 N N . GLY A 1 88 ? 7.654 -2.080 1.177 1.00 97.38 88 GLY A N 1
ATOM 656 C CA . GLY A 1 88 ? 6.233 -1.855 1.440 1.00 97.38 88 GLY A CA 1
ATOM 657 C C . GLY A 1 88 ? 5.618 -2.957 2.300 1.00 97.38 88 GLY A C 1
ATOM 658 O O . GLY A 1 88 ? 4.996 -2.662 3.318 1.00 97.38 88 GLY A O 1
ATOM 659 N N . TRP A 1 89 ? 5.852 -4.225 1.949 1.00 98.12 89 TRP A N 1
ATOM 660 C CA . TRP A 1 89 ? 5.398 -5.366 2.749 1.00 98.12 89 TRP A CA 1
ATOM 661 C C . TRP A 1 89 ? 6.025 -5.399 4.138 1.00 98.12 89 TRP A C 1
ATOM 663 O O . TRP A 1 89 ? 5.320 -5.627 5.117 1.00 98.12 89 TRP A O 1
ATOM 673 N N . PHE A 1 90 ? 7.326 -5.136 4.241 1.00 97.94 90 PHE A N 1
ATOM 674 C CA . PHE A 1 90 ? 8.025 -5.117 5.520 1.00 97.94 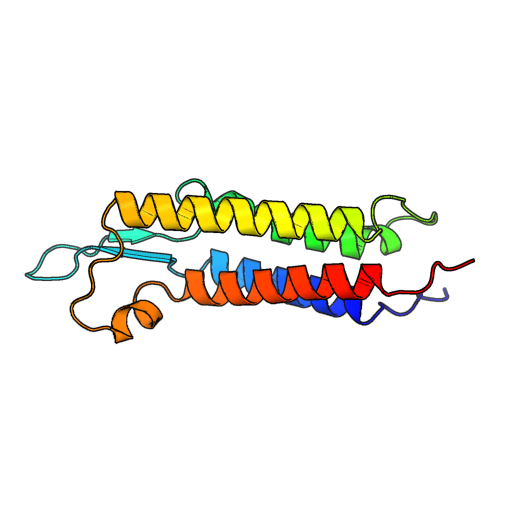90 PHE A CA 1
ATOM 675 C C . PHE A 1 90 ? 7.449 -4.056 6.466 1.00 97.94 90 PHE A C 1
ATOM 677 O O . PHE A 1 90 ? 7.086 -4.372 7.598 1.00 97.94 90 PHE A O 1
ATOM 684 N N . ALA A 1 91 ? 7.282 -2.819 5.986 1.00 96.88 91 ALA A N 1
ATOM 685 C CA . ALA A 1 91 ? 6.669 -1.745 6.762 1.00 96.88 91 ALA A CA 1
ATOM 686 C C . ALA A 1 91 ? 5.220 -2.060 7.161 1.00 96.88 91 ALA A C 1
ATOM 688 O O . ALA A 1 91 ? 4.821 -1.827 8.302 1.00 96.88 91 ALA A O 1
ATOM 689 N N . PHE A 1 92 ? 4.441 -2.620 6.234 1.00 97.38 92 PHE A N 1
ATOM 690 C CA . PHE A 1 92 ? 3.052 -2.998 6.476 1.00 97.38 92 PHE A CA 1
ATOM 691 C C . PHE A 1 92 ? 2.929 -4.084 7.552 1.00 97.38 92 PHE A C 1
ATOM 693 O O . PHE A 1 92 ? 2.135 -3.940 8.479 1.00 97.38 92 PHE A O 1
ATOM 700 N N . ILE A 1 93 ? 3.757 -5.132 7.486 1.00 97.31 93 ILE A N 1
ATOM 701 C CA . ILE A 1 93 ? 3.781 -6.214 8.481 1.00 97.31 93 ILE A CA 1
ATOM 702 C C . ILE A 1 93 ? 4.191 -5.678 9.851 1.00 97.31 93 ILE A C 1
ATOM 704 O O . ILE A 1 93 ? 3.514 -5.969 10.834 1.00 97.31 93 ILE A O 1
ATOM 708 N N . ILE A 1 94 ? 5.249 -4.862 9.925 1.00 96.88 94 ILE A N 1
ATOM 709 C CA . ILE A 1 94 ? 5.660 -4.229 11.186 1.00 96.88 94 ILE A CA 1
ATOM 710 C C . ILE A 1 94 ? 4.504 -3.436 11.784 1.00 96.88 94 ILE A C 1
ATOM 712 O O . ILE A 1 94 ? 4.225 -3.570 12.972 1.00 96.88 94 ILE A O 1
ATOM 716 N N . ARG A 1 95 ? 3.793 -2.648 10.970 1.00 94.62 95 ARG A N 1
ATOM 717 C CA . ARG A 1 95 ? 2.661 -1.862 11.459 1.00 94.62 95 ARG A CA 1
ATOM 718 C C . ARG A 1 95 ? 1.501 -2.738 11.936 1.00 94.62 95 ARG A C 1
ATOM 720 O O . ARG A 1 95 ? 0.878 -2.400 12.935 1.00 94.62 95 ARG A O 1
ATOM 727 N N . ILE A 1 96 ? 1.223 -3.862 11.278 1.00 94.56 96 ILE A N 1
ATOM 728 C CA . ILE A 1 96 ? 0.224 -4.828 11.762 1.00 94.56 96 ILE A CA 1
ATOM 729 C C . ILE A 1 96 ? 0.639 -5.397 13.122 1.00 94.56 96 ILE A C 1
ATOM 731 O O . ILE A 1 96 ? -0.187 -5.451 14.031 1.00 94.56 96 ILE A O 1
ATOM 735 N N . VAL A 1 97 ? 1.903 -5.797 13.279 1.00 95.88 97 VAL A N 1
ATOM 736 C CA . VAL A 1 97 ? 2.424 -6.337 14.545 1.00 95.88 97 VAL A CA 1
ATOM 737 C C . VAL A 1 97 ? 2.347 -5.293 15.661 1.00 95.88 97 VAL A C 1
ATOM 739 O O . VAL A 1 97 ? 1.903 -5.611 16.759 1.00 95.88 97 VAL A O 1
ATOM 742 N N . ASP A 1 98 ? 2.711 -4.046 15.370 1.00 94.06 98 ASP A N 1
ATOM 743 C CA . ASP A 1 98 ? 2.621 -2.914 16.297 1.00 94.06 98 ASP A CA 1
ATOM 744 C C . ASP A 1 98 ? 1.171 -2.654 16.748 1.00 94.06 98 ASP A C 1
ATOM 746 O O . ASP A 1 98 ? 0.873 -2.623 17.942 1.00 94.06 98 ASP A O 1
ATOM 750 N N . LEU A 1 99 ? 0.224 -2.588 15.806 1.00 92.38 99 LEU A N 1
ATOM 751 C CA . LEU A 1 99 ? -1.203 -2.440 16.115 1.00 92.38 99 LEU A CA 1
ATOM 752 C C . LEU A 1 99 ? -1.758 -3.623 16.924 1.00 92.38 99 LEU A C 1
ATOM 754 O O . LEU A 1 99 ? -2.566 -3.427 17.836 1.00 92.38 99 LEU A O 1
ATOM 758 N N . ALA A 1 100 ? -1.315 -4.845 16.628 1.00 92.06 100 ALA A N 1
ATOM 759 C CA . ALA A 1 100 ? -1.691 -6.029 17.392 1.00 92.06 100 ALA A CA 1
ATOM 760 C C . ALA A 1 100 ? -1.141 -5.974 18.827 1.00 92.06 100 ALA A C 1
ATOM 762 O O . ALA A 1 100 ? -1.874 -6.264 19.774 1.00 92.06 100 ALA A O 1
ATOM 763 N N . ALA A 1 101 ? 0.112 -5.543 19.006 1.00 93.31 101 ALA A N 1
ATOM 764 C CA . ALA A 1 101 ? 0.735 -5.371 20.318 1.00 93.31 101 ALA A CA 1
ATOM 765 C C . ALA A 1 101 ? 0.023 -4.300 21.162 1.00 93.31 101 ALA A C 1
ATOM 767 O O . ALA A 1 101 ? -0.190 -4.496 22.359 1.00 93.31 101 ALA A O 1
ATOM 768 N N . LEU A 1 102 ? -0.437 -3.217 20.527 1.00 90.38 102 LEU A N 1
ATOM 769 C CA . LEU A 1 102 ? -1.256 -2.165 21.144 1.00 90.38 102 LEU A CA 1
ATOM 770 C C . LEU A 1 102 ? -2.714 -2.584 21.399 1.00 90.38 102 LEU A C 1
ATOM 772 O O . LEU A 1 102 ? -3.503 -1.784 21.898 1.00 90.38 102 LEU A O 1
ATOM 776 N N . ARG A 1 103 ? -3.085 -3.830 21.072 1.00 87.62 103 ARG A N 1
ATOM 777 C CA . ARG A 1 103 ? -4.453 -4.359 21.172 1.00 87.62 103 ARG A CA 1
ATOM 778 C C . ARG A 1 103 ? -5.474 -3.515 20.399 1.00 87.62 103 ARG A C 1
ATOM 780 O O . ARG A 1 103 ? -6.626 -3.413 20.806 1.00 87.62 103 ARG A O 1
ATOM 787 N N . ALA A 1 104 ? -5.067 -2.944 19.266 1.00 86.44 104 ALA A N 1
ATOM 788 C CA . ALA A 1 104 ? -5.952 -2.148 18.419 1.00 86.44 104 ALA A CA 1
ATOM 789 C C . ALA A 1 104 ? -6.990 -2.999 17.661 1.00 86.44 104 ALA A C 1
ATOM 791 O O . ALA A 1 104 ? -7.998 -2.480 17.190 1.00 86.44 104 ALA A O 1
ATOM 792 N N . PHE A 1 105 ? -6.761 -4.310 17.558 1.00 84.12 105 PHE A N 1
ATOM 793 C CA . PHE A 1 105 ? -7.652 -5.271 16.904 1.00 84.12 105 PHE A CA 1
ATOM 794 C C . PHE A 1 105 ? -8.557 -5.984 17.917 1.00 84.12 105 PHE A C 1
ATOM 796 O O . PHE A 1 105 ? -8.514 -7.206 18.056 1.00 84.12 105 PHE A O 1
ATOM 803 N N . GLN A 1 106 ? -9.348 -5.214 18.665 1.00 82.25 106 GLN A N 1
ATOM 804 C CA . GLN A 1 106 ? -10.388 -5.754 19.541 1.00 82.25 106 GLN A CA 1
ATOM 805 C C . GLN A 1 106 ? -11.731 -5.704 18.823 1.00 82.25 106 GLN A C 1
ATOM 807 O O . GLN A 1 106 ? -12.302 -4.632 18.635 1.00 82.25 106 GLN A O 1
ATOM 812 N N . PHE A 1 107 ? -12.206 -6.876 18.414 1.00 82.25 107 PHE A N 1
ATOM 813 C CA . PHE A 1 107 ? -13.434 -7.031 17.647 1.00 82.25 107 PHE A CA 1
ATOM 814 C C . PHE A 1 107 ? -14.433 -7.883 18.426 1.00 82.25 107 PHE A C 1
ATOM 816 O O . PHE A 1 107 ? -14.055 -8.921 18.969 1.00 82.25 107 PHE A O 1
AT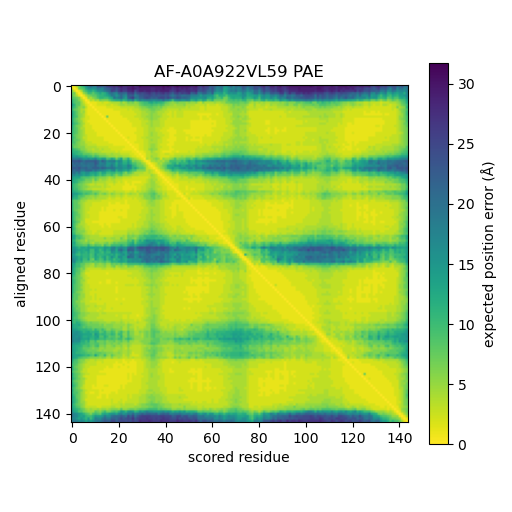OM 823 N N . ASP A 1 108 ? -15.700 -7.466 18.448 1.00 82.12 108 ASP A N 1
ATOM 824 C CA . ASP A 1 108 ? -16.786 -8.273 19.034 1.00 82.12 108 ASP A CA 1
ATOM 825 C C . ASP A 1 108 ? -17.312 -9.285 18.018 1.00 82.12 108 ASP A C 1
ATOM 827 O O . ASP A 1 108 ? -17.781 -10.365 18.376 1.00 82.12 108 ASP A O 1
ATOM 831 N N . GLN A 1 109 ? -17.225 -8.933 16.734 1.00 85.31 109 GLN A N 1
ATOM 832 C CA . GLN A 1 109 ? -17.664 -9.769 15.629 1.00 85.31 109 GLN A CA 1
ATOM 833 C C . GLN A 1 109 ? -16.537 -9.933 14.606 1.00 85.31 109 GLN A C 1
ATOM 835 O O . GLN A 1 109 ? -15.840 -8.964 14.303 1.00 85.31 109 GLN A O 1
ATOM 840 N N . PRO A 1 110 ? -16.379 -11.120 13.992 1.00 82.75 110 PRO A N 1
ATOM 841 C CA . PRO A 1 110 ? -15.330 -11.359 12.998 1.00 82.75 110 PRO A CA 1
ATOM 842 C C . PRO A 1 110 ? -15.375 -10.411 11.791 1.00 82.75 110 PRO A C 1
ATOM 844 O O . PRO A 1 110 ? -14.348 -10.132 11.182 1.00 82.75 110 PRO A O 1
ATOM 847 N N . THR A 1 111 ? -16.556 -9.903 11.436 1.00 85.62 111 THR A N 1
ATOM 848 C CA . THR A 1 111 ? -16.766 -8.985 10.306 1.00 85.62 111 THR A CA 1
ATOM 849 C C . THR A 1 111 ? -16.195 -7.588 10.549 1.00 85.62 111 THR A C 1
ATOM 851 O O . THR A 1 111 ? -15.868 -6.895 9.583 1.00 85.62 111 THR A O 1
ATOM 854 N N . GLU A 1 112 ? -16.001 -7.187 11.811 1.00 84.81 112 GLU A N 1
ATOM 855 C CA . GLU A 1 112 ? -15.470 -5.866 12.166 1.00 84.81 112 GLU A CA 1
ATOM 856 C C . GLU A 1 112 ? -14.036 -5.658 11.662 1.00 84.81 112 GLU A C 1
ATOM 858 O O . GLU A 1 112 ? -13.616 -4.521 11.454 1.00 84.81 112 GLU A O 1
ATOM 863 N N . ILE A 1 113 ? -13.297 -6.734 11.365 1.00 83.25 113 ILE A N 1
ATOM 864 C CA . ILE A 1 113 ? -11.951 -6.640 10.791 1.00 83.25 113 ILE A CA 1
ATOM 865 C C . ILE A 1 113 ? -11.936 -5.887 9.451 1.00 83.25 113 ILE A C 1
ATOM 867 O O . ILE A 1 113 ? -10.949 -5.229 9.121 1.00 83.25 113 ILE A O 1
ATOM 871 N N . PHE A 1 114 ? -13.029 -5.946 8.682 1.00 83.94 114 PHE A N 1
ATOM 872 C CA . PHE A 1 114 ? -13.148 -5.275 7.385 1.00 83.94 114 PHE A CA 1
ATOM 873 C C . PHE A 1 114 ? -13.656 -3.839 7.512 1.00 83.94 114 PHE A C 1
ATOM 875 O O . PHE A 1 114 ? -13.271 -2.976 6.723 1.00 83.94 114 PHE A O 1
ATOM 882 N N . THR A 1 115 ? -14.500 -3.563 8.507 1.00 84.44 115 THR A N 1
ATOM 883 C CA . THR A 1 115 ? -15.150 -2.254 8.676 1.00 84.44 115 THR A CA 1
ATOM 884 C C . THR A 1 115 ? -14.372 -1.308 9.585 1.00 84.44 115 THR A C 1
ATOM 886 O O . THR A 1 115 ? -14.435 -0.094 9.399 1.00 84.44 115 THR A O 1
ATOM 889 N N . SER A 1 116 ? -13.615 -1.833 10.548 1.00 84.38 116 SER A N 1
ATOM 890 C CA . SER A 1 116 ? -12.861 -1.036 11.527 1.00 84.38 116 SER A CA 1
ATOM 891 C C . SER A 1 116 ? -11.495 -0.576 11.008 1.00 84.38 116 SER A C 1
ATOM 893 O O . SER A 1 116 ? -10.949 0.409 11.507 1.00 84.38 116 SER A O 1
ATOM 895 N N . GLY A 1 117 ? -10.965 -1.249 9.982 1.00 90.50 117 GLY A N 1
ATOM 896 C CA . GLY A 1 117 ? -9.678 -0.935 9.355 1.00 90.50 117 GLY A CA 1
ATOM 897 C C . GLY A 1 117 ? -9.671 -1.109 7.833 1.00 90.50 117 GLY A C 1
ATOM 898 O O . GLY A 1 117 ? -8.805 -1.818 7.318 1.00 90.50 117 GLY A O 1
ATOM 899 N N . PRO A 1 118 ? -10.600 -0.490 7.075 1.00 93.94 118 PRO A N 1
ATOM 900 C CA . PRO A 1 118 ? -10.678 -0.668 5.623 1.00 93.94 118 PRO A CA 1
ATOM 901 C C . PRO A 1 118 ? -9.385 -0.250 4.906 1.00 93.94 118 PRO A C 1
ATOM 903 O O . PRO A 1 118 ? -9.024 -0.836 3.886 1.00 93.94 118 PRO A O 1
ATOM 906 N N . GLY A 1 119 ? -8.647 0.721 5.452 1.00 95.50 119 GLY A N 1
ATOM 907 C CA . GLY A 1 119 ? -7.377 1.171 4.893 1.00 95.50 119 GLY A CA 1
ATOM 908 C C . GLY A 1 119 ? -6.288 0.098 4.894 1.00 95.50 119 GLY A C 1
ATOM 909 O O . GLY A 1 119 ? -5.515 0.042 3.938 1.00 95.50 119 GLY A O 1
ATOM 910 N N . LEU A 1 120 ? -6.268 -0.808 5.882 1.00 95.00 120 LEU A N 1
ATOM 911 C CA . LEU A 1 120 ? -5.336 -1.944 5.894 1.00 95.00 120 LEU A CA 1
ATOM 912 C C . LEU A 1 120 ? -5.591 -2.871 4.704 1.00 95.00 120 LEU A C 1
ATOM 914 O O . LEU A 1 120 ? -4.656 -3.253 4.006 1.00 95.00 120 LEU A O 1
ATOM 918 N N . TRP A 1 121 ? -6.857 -3.183 4.428 1.00 96.06 121 TRP A N 1
ATOM 919 C CA . TRP A 1 121 ? -7.240 -4.055 3.319 1.00 96.06 121 TRP A CA 1
ATOM 920 C C . TRP A 1 121 ? -6.935 -3.435 1.963 1.00 96.06 121 TRP A C 1
ATOM 922 O O . TRP A 1 121 ? -6.298 -4.070 1.123 1.00 96.06 121 TRP A O 1
ATOM 932 N N . VAL A 1 122 ? -7.338 -2.178 1.762 1.00 97.62 122 VAL A N 1
ATOM 933 C CA . VAL A 1 122 ? -7.070 -1.454 0.513 1.00 97.62 122 VAL A CA 1
ATOM 934 C C . VAL A 1 122 ? -5.561 -1.348 0.276 1.00 97.62 122 VAL A C 1
ATOM 936 O O . VAL A 1 122 ? -5.087 -1.642 -0.820 1.00 97.62 122 VAL A O 1
ATOM 939 N N . THR A 1 123 ? -4.784 -1.027 1.314 1.00 97.81 123 THR A N 1
ATOM 940 C CA . THR A 1 123 ? -3.317 -0.979 1.227 1.00 97.81 123 THR A CA 1
ATOM 941 C C . THR A 1 123 ? -2.720 -2.350 0.910 1.00 97.81 123 THR A C 1
ATOM 943 O O . THR A 1 123 ? -1.865 -2.452 0.031 1.00 97.81 123 THR A O 1
ATOM 946 N N . GLY A 1 124 ? -3.195 -3.414 1.564 1.00 97.44 124 GLY A N 1
ATOM 947 C CA . GLY A 1 124 ? -2.766 -4.788 1.301 1.00 97.44 124 GLY A CA 1
ATOM 948 C C . GLY A 1 124 ? -3.010 -5.211 -0.149 1.00 97.44 124 GLY A C 1
ATOM 949 O O . GLY A 1 124 ? -2.111 -5.753 -0.788 1.00 97.44 124 GLY A O 1
ATOM 950 N N . ILE A 1 125 ? -4.179 -4.886 -0.713 1.00 98.06 125 ILE A N 1
ATOM 951 C CA . ILE A 1 125 ? -4.485 -5.114 -2.135 1.00 98.06 125 ILE A CA 1
ATOM 952 C C . ILE A 1 125 ? -3.482 -4.366 -3.021 1.00 98.06 125 ILE A C 1
ATOM 954 O O . ILE A 1 125 ? -2.903 -4.955 -3.934 1.00 98.06 125 ILE A O 1
ATOM 958 N N . GLY A 1 126 ? -3.221 -3.092 -2.723 1.00 97.88 126 GLY A N 1
ATOM 959 C CA . GLY A 1 126 ? -2.232 -2.297 -3.446 1.00 97.88 126 GLY A CA 1
ATOM 960 C C . GLY A 1 126 ? -0.819 -2.896 -3.397 1.00 97.88 126 GLY A C 1
ATOM 961 O O . GLY A 1 126 ? -0.140 -2.961 -4.420 1.00 97.88 126 GLY A O 1
ATOM 962 N N . LEU A 1 127 ? -0.390 -3.424 -2.248 1.00 98.06 127 LEU A N 1
ATOM 963 C CA . LEU A 1 127 ? 0.904 -4.101 -2.097 1.00 98.06 127 LEU A CA 1
ATOM 964 C C . LEU A 1 127 ? 0.982 -5.425 -2.870 1.00 98.06 127 LEU A C 1
ATOM 966 O O . LEU A 1 127 ? 2.023 -5.728 -3.459 1.00 98.06 127 LEU A O 1
ATOM 970 N N . VAL A 1 128 ? -0.109 -6.198 -2.928 1.00 98.31 128 VAL A N 1
ATOM 971 C CA . VAL A 1 128 ? -0.199 -7.391 -3.791 1.00 98.31 128 VAL A CA 1
ATOM 972 C C . VAL A 1 128 ? -0.055 -6.996 -5.261 1.00 98.31 128 VAL A C 1
ATOM 974 O O . VAL A 1 128 ? 0.704 -7.624 -6.001 1.00 98.31 128 VAL A O 1
ATOM 977 N N . MET A 1 129 ? -0.737 -5.932 -5.691 1.00 98.00 129 MET A N 1
ATOM 978 C CA . MET A 1 129 ? -0.642 -5.426 -7.063 1.00 98.00 129 MET A CA 1
ATOM 979 C C . MET A 1 129 ? 0.773 -4.947 -7.399 1.00 98.00 129 MET A C 1
ATOM 981 O O . MET A 1 129 ? 1.266 -5.238 -8.488 1.00 98.00 129 MET A O 1
ATOM 985 N N . LEU A 1 130 ? 1.450 -4.269 -6.467 1.00 97.38 130 LEU A N 1
ATOM 986 C CA . LEU A 1 130 ? 2.830 -3.817 -6.650 1.00 97.38 130 LEU A CA 1
ATOM 987 C C . LEU A 1 130 ? 3.803 -4.997 -6.757 1.00 97.38 130 LEU A C 1
ATOM 989 O O . LEU A 1 130 ? 4.643 -5.022 -7.655 1.00 97.38 130 LEU A O 1
ATOM 993 N N . ALA A 1 131 ? 3.659 -6.007 -5.894 1.00 96.88 131 ALA A N 1
ATOM 994 C CA . ALA A 1 131 ? 4.445 -7.236 -5.977 1.00 96.88 131 ALA A CA 1
ATOM 995 C C . ALA A 1 131 ? 4.212 -7.963 -7.311 1.00 96.88 131 ALA A C 1
ATOM 997 O O . ALA A 1 131 ? 5.159 -8.432 -7.947 1.00 96.88 131 ALA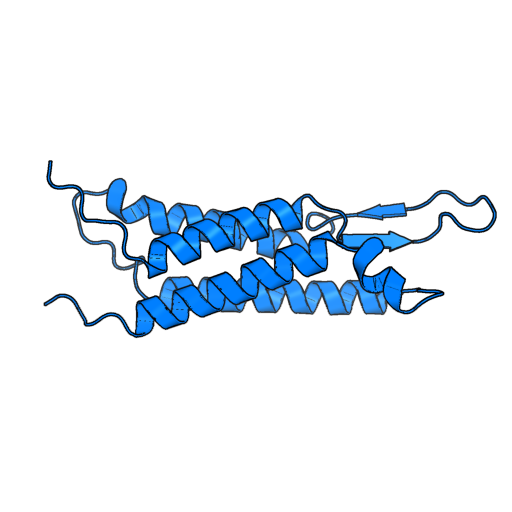 A O 1
ATOM 998 N N . ARG A 1 132 ? 2.958 -7.996 -7.783 1.00 96.50 132 ARG A N 1
ATOM 999 C CA . ARG A 1 132 ? 2.627 -8.553 -9.095 1.00 96.50 132 ARG A CA 1
ATOM 1000 C C . ARG A 1 132 ? 3.267 -7.759 -10.233 1.00 96.50 132 ARG A C 1
ATOM 1002 O O . ARG A 1 132 ? 3.823 -8.368 -11.142 1.00 96.50 132 ARG A O 1
ATOM 1009 N N . ALA A 1 133 ? 3.240 -6.431 -10.168 1.00 93.81 133 ALA A N 1
ATOM 1010 C CA . ALA A 1 133 ? 3.885 -5.581 -11.161 1.00 93.81 133 ALA A CA 1
ATOM 1011 C C . ALA A 1 133 ? 5.402 -5.816 -11.204 1.00 93.81 133 ALA A C 1
ATOM 1013 O O . ALA A 1 133 ? 5.957 -5.975 -12.287 1.00 93.81 133 ALA A O 1
ATOM 1014 N N . ALA A 1 134 ? 6.065 -5.925 -10.047 1.00 93.56 134 ALA A N 1
A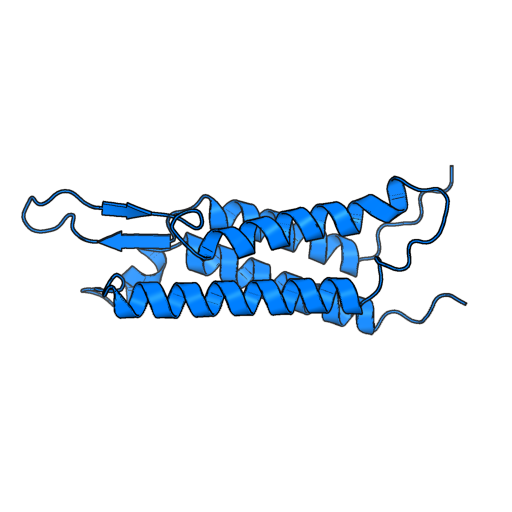TOM 1015 C CA . ALA A 1 134 ? 7.492 -6.245 -9.971 1.00 93.56 134 ALA A CA 1
ATOM 1016 C C . ALA A 1 134 ? 7.823 -7.587 -10.650 1.00 93.56 134 ALA A C 1
ATOM 1018 O O . ALA A 1 134 ? 8.799 -7.686 -11.395 1.00 93.56 134 ALA A O 1
ATOM 1019 N N . TYR A 1 135 ? 6.979 -8.601 -10.440 1.00 93.44 135 TYR A N 1
ATOM 1020 C CA . TYR A 1 135 ? 7.107 -9.899 -11.101 1.00 93.44 135 TYR A CA 1
ATOM 1021 C C . TYR A 1 135 ? 6.903 -9.820 -12.619 1.00 93.44 135 TYR A C 1
ATOM 1023 O O . TYR A 1 135 ? 7.636 -10.458 -13.375 1.00 93.44 135 TYR A O 1
ATOM 1031 N N . ASP A 1 136 ? 5.930 -9.031 -13.075 1.00 92.19 136 ASP A N 1
ATOM 1032 C CA . ASP A 1 136 ? 5.679 -8.843 -14.503 1.00 92.19 136 ASP A CA 1
ATOM 1033 C C . ASP A 1 136 ? 6.855 -8.122 -15.184 1.00 92.19 136 ASP A C 1
ATOM 1035 O O . ASP A 1 136 ? 7.312 -8.591 -16.222 1.00 92.19 136 ASP A O 1
ATOM 1039 N N . VAL A 1 137 ? 7.430 -7.082 -14.561 1.00 89.12 137 VAL A N 1
ATOM 1040 C CA . VAL A 1 137 ? 8.647 -6.407 -15.064 1.00 89.12 137 VAL A CA 1
ATOM 1041 C C . VAL A 1 137 ? 9.844 -7.364 -15.109 1.00 89.12 137 VAL A C 1
ATOM 1043 O O . VAL A 1 137 ? 10.641 -7.309 -16.039 1.00 89.12 137 VAL A O 1
ATOM 1046 N N . PHE A 1 138 ? 9.986 -8.266 -14.132 1.00 88.75 138 PHE A N 1
ATOM 1047 C CA . PHE A 1 138 ? 11.045 -9.285 -14.145 1.00 88.75 138 PHE A CA 1
ATOM 1048 C C . PHE A 1 138 ? 10.921 -10.257 -15.329 1.00 88.75 138 PHE A C 1
ATOM 1050 O O . PHE A 1 138 ? 11.932 -10.738 -15.840 1.00 88.75 138 PHE A O 1
ATOM 1057 N N . ARG A 1 139 ? 9.692 -10.541 -15.773 1.00 88.31 139 ARG A N 1
ATOM 1058 C CA . ARG A 1 139 ? 9.419 -11.427 -16.911 1.00 88.31 139 ARG A CA 1
ATOM 1059 C C . ARG A 1 139 ? 9.510 -10.746 -18.273 1.00 88.31 139 ARG A C 1
ATOM 1061 O O . ARG A 1 139 ? 9.483 -11.452 -19.282 1.00 88.31 139 ARG A O 1
ATOM 1068 N N . GLU A 1 140 ? 9.597 -9.420 -18.330 1.00 82.50 140 GLU A N 1
ATOM 1069 C CA . GLU A 1 140 ? 9.765 -8.718 -19.599 1.00 82.50 140 GLU A CA 1
ATOM 1070 C C . GLU A 1 140 ? 11.125 -9.089 -20.227 1.00 82.50 140 GLU A C 1
ATOM 1072 O O . GLU A 1 140 ? 12.154 -9.057 -19.543 1.00 82.50 140 GLU A O 1
ATOM 1077 N N . PRO A 1 141 ? 11.166 -9.463 -21.522 1.00 68.00 141 PRO A N 1
ATOM 1078 C CA . PRO A 1 141 ? 12.420 -9.765 -22.196 1.00 68.00 141 PRO A CA 1
ATOM 1079 C C . PRO A 1 141 ? 13.367 -8.560 -22.121 1.00 68.00 141 PRO A C 1
ATOM 1081 O O . PRO A 1 141 ? 12.917 -7.427 -22.320 1.00 68.00 141 PRO A O 1
ATOM 1084 N N . PRO A 1 142 ? 14.675 -8.764 -21.883 1.00 62.62 142 PRO A N 1
ATOM 1085 C CA . PRO A 1 142 ? 15.628 -7.669 -21.934 1.00 62.62 142 PRO A CA 1
ATOM 1086 C C . PRO A 1 142 ? 15.591 -7.052 -23.334 1.00 62.62 142 PRO A C 1
ATOM 1088 O O . PRO A 1 142 ? 15.876 -7.728 -24.325 1.00 62.62 142 PRO A O 1
ATOM 1091 N N . VAL A 1 143 ? 15.210 -5.775 -23.410 1.00 57.88 143 VAL A N 1
ATOM 1092 C CA . VAL A 1 143 ? 15.260 -4.997 -24.651 1.00 57.88 143 VAL A CA 1
ATOM 1093 C C . VAL A 1 143 ? 16.731 -4.934 -25.070 1.00 57.88 143 VAL A C 1
ATOM 1095 O O . VAL A 1 143 ? 17.532 -4.299 -24.380 1.00 57.88 143 VAL A O 1
ATOM 1098 N N . ARG A 1 144 ? 17.082 -5.681 -26.123 1.00 42.19 144 ARG A N 1
ATOM 1099 C CA . ARG A 1 144 ? 18.398 -5.637 -26.772 1.00 42.19 144 ARG A CA 1
ATOM 1100 C C . ARG A 1 144 ? 18.576 -4.328 -27.525 1.00 42.19 144 ARG A C 1
ATOM 1102 O O . ARG A 1 144 ? 17.580 -3.864 -28.124 1.00 42.19 144 ARG A O 1
#